Protein AF-A0A2H5V408-F1 (afdb_monomer)

Foldseek 3Di:
DVVVVVVVVVVVVLVVQLVVLVVVLVVVCVVVVPPDPVSVVVSVVVSVVSNVVSVVCVVVCVVPVPPD

Radius of gyration: 15.67 Å; Cα contacts (8 Å, |Δi|>4): 20; chains: 1; bounding box: 38×22×43 Å

Solvent-accessible surface area (backbone atoms only — not comparable to full-atom values): 3898 Å² total; per-residue (Å²): 113,73,66,59,55,53,51,50,51,53,52,52,53,48,51,52,64,58,46,44,50,61,54,52,44,54,52,48,33,59,73,69,68,57,80,52,69,64,62,54,48,54,48,49,51,50,36,51,52,52,44,50,52,52,50,52,37,45,75,70,33,70,74,68,54,78,82,119

Structure (mmCIF, N/CA/C/O backbone):
data_AF-A0A2H5V408-F1
#
_entry.id   AF-A0A2H5V408-F1
#
loop_
_atom_site.group_PDB
_atom_site.id
_atom_site.type_symbol
_atom_site.label_atom_id
_atom_site.label_alt_id
_atom_site.label_comp_id
_atom_site.label_asym_id
_atom_site.label_entity_id
_atom_site.label_seq_id
_atom_site.pdbx_PDB_ins_code
_atom_site.Cartn_x
_atom_site.Cartn_y
_atom_site.Cartn_z
_atom_site.occupancy
_atom_site.B_iso_or_equiv
_atom_site.auth_seq_id
_atom_site.auth_comp_id
_atom_site.auth_asym_id
_atom_site.auth_atom_id
_atom_site.pdbx_PDB_model_num
ATOM 1 N N . MET A 1 1 ? -21.743 10.103 19.605 1.00 59.72 1 MET A N 1
ATOM 2 C CA . MET A 1 1 ? -20.677 10.993 19.079 1.00 59.72 1 MET A CA 1
ATOM 3 C C . MET A 1 1 ? -19.270 10.406 19.278 1.00 59.72 1 MET A C 1
ATOM 5 O O . MET A 1 1 ? -18.589 10.186 18.286 1.00 59.72 1 MET A O 1
ATOM 9 N N . ALA A 1 2 ? -18.841 10.061 20.503 1.00 67.69 2 ALA A N 1
ATOM 10 C CA . ALA A 1 2 ? -17.464 9.602 20.784 1.00 67.69 2 ALA A CA 1
ATOM 11 C C . ALA A 1 2 ? -17.012 8.312 20.051 1.00 67.69 2 ALA A C 1
ATOM 13 O O . ALA A 1 2 ? -15.849 8.184 19.672 1.00 67.69 2 ALA A O 1
ATOM 14 N N . GLN A 1 3 ? -17.922 7.363 19.810 1.00 71.81 3 GLN A N 1
ATOM 15 C CA . GLN A 1 3 ? -17.606 6.100 19.128 1.00 71.81 3 GLN A CA 1
ATOM 16 C C . GLN A 1 3 ? -17.309 6.294 17.631 1.00 71.81 3 GLN A C 1
ATOM 18 O O . GLN A 1 3 ? -16.385 5.676 17.109 1.00 71.81 3 GLN A O 1
ATOM 23 N N . TYR A 1 4 ? -18.016 7.214 16.967 1.00 76.25 4 TYR A N 1
ATOM 24 C CA . TYR A 1 4 ? -17.775 7.562 15.563 1.00 76.25 4 TYR A CA 1
ATOM 25 C C . TYR A 1 4 ? -16.408 8.221 15.369 1.00 76.25 4 TYR A C 1
ATOM 27 O O . TYR A 1 4 ? -15.672 7.828 14.472 1.00 76.25 4 TYR A O 1
ATOM 35 N N . ALA A 1 5 ? -16.020 9.140 16.260 1.00 79.12 5 ALA A N 1
ATOM 36 C CA . ALA A 1 5 ? -14.695 9.763 16.225 1.00 79.12 5 ALA A CA 1
ATOM 37 C C . ALA A 1 5 ? -13.561 8.730 16.382 1.00 79.12 5 ALA A C 1
ATOM 39 O O . ALA A 1 5 ? -12.544 8.809 15.695 1.00 79.12 5 ALA A O 1
ATOM 40 N N . ARG A 1 6 ? -13.753 7.714 17.236 1.00 79.62 6 ARG A N 1
ATOM 41 C CA . ARG A 1 6 ? -12.775 6.632 17.434 1.00 79.62 6 ARG A CA 1
ATOM 42 C C . ARG A 1 6 ? -12.654 5.723 16.205 1.00 79.62 6 ARG A C 1
ATOM 44 O O . ARG A 1 6 ? -11.544 5.333 15.852 1.00 79.62 6 ARG A O 1
ATOM 51 N N . ILE A 1 7 ? -13.772 5.395 15.555 1.00 82.56 7 ILE A N 1
ATOM 52 C CA . ILE A 1 7 ? -13.782 4.606 14.312 1.00 82.56 7 ILE A CA 1
ATOM 53 C C . ILE A 1 7 ? -13.107 5.390 13.185 1.00 82.56 7 ILE A C 1
ATOM 55 O O . ILE A 1 7 ? -12.234 4.845 12.512 1.00 82.56 7 ILE A O 1
ATOM 59 N N . LEU A 1 8 ? -13.450 6.673 13.036 1.00 83.94 8 LEU A N 1
ATOM 60 C CA . LEU A 1 8 ? -12.860 7.553 12.031 1.00 83.94 8 LEU A CA 1
ATOM 61 C C . LEU A 1 8 ? -11.342 7.666 12.227 1.00 83.94 8 LEU A C 1
ATOM 63 O O . LEU A 1 8 ? -10.592 7.466 11.282 1.00 83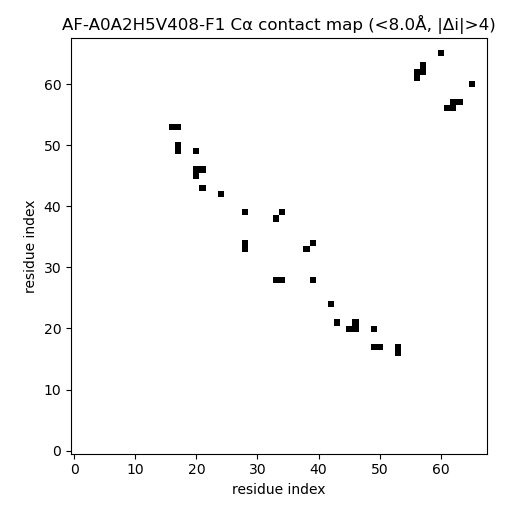.94 8 LEU A O 1
ATOM 67 N N . GLY A 1 9 ? -10.881 7.877 13.465 1.00 85.31 9 GLY A N 1
ATOM 68 C CA . GLY A 1 9 ? -9.453 7.930 13.781 1.00 85.31 9 GLY A CA 1
ATOM 69 C C . GLY A 1 9 ? -8.710 6.646 13.402 1.00 85.31 9 GLY A C 1
ATOM 70 O O . GLY A 1 9 ? -7.685 6.710 12.730 1.00 85.31 9 GLY A O 1
ATOM 71 N N . ARG A 1 10 ? -9.255 5.471 13.754 1.00 84.19 10 ARG A N 1
ATOM 72 C CA . ARG A 1 10 ? -8.654 4.173 13.388 1.00 84.19 10 ARG A CA 1
ATOM 73 C C . ARG A 1 10 ? -8.620 3.955 11.876 1.00 84.19 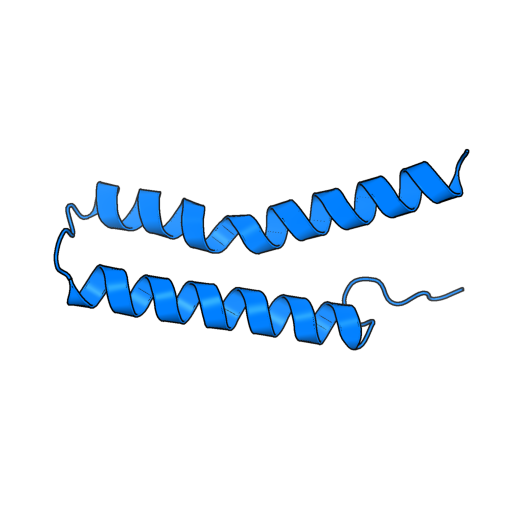10 ARG A C 1
ATOM 75 O O . ARG A 1 10 ? -7.614 3.469 11.365 1.00 84.19 10 ARG A O 1
ATOM 82 N N . ALA A 1 11 ? -9.690 4.326 11.173 1.00 85.88 11 ALA A N 1
ATOM 83 C CA . ALA A 1 11 ? -9.766 4.230 9.718 1.00 85.88 11 ALA A CA 1
ATOM 84 C C . ALA A 1 11 ? -8.732 5.141 9.040 1.00 85.88 11 ALA A C 1
ATOM 86 O O . ALA A 1 11 ? -8.022 4.691 8.143 1.00 85.88 11 ALA A O 1
ATOM 87 N N . THR A 1 12 ? -8.573 6.378 9.518 1.00 88.56 12 THR A N 1
ATOM 88 C CA . THR A 1 12 ? -7.553 7.308 9.015 1.00 88.56 12 THR A CA 1
ATOM 89 C C . THR A 1 12 ? -6.143 6.780 9.269 1.00 88.56 12 THR A C 1
ATOM 91 O O . THR A 1 12 ? -5.319 6.780 8.358 1.00 88.56 12 THR A O 1
ATOM 94 N N . THR A 1 13 ? -5.855 6.265 10.471 1.00 88.69 13 THR A N 1
ATOM 95 C CA . THR A 1 13 ? -4.552 5.648 10.768 1.00 88.69 13 THR A CA 1
ATOM 96 C C . THR A 1 13 ? -4.271 4.461 9.848 1.00 88.69 13 THR A C 1
ATOM 98 O O . THR A 1 13 ? -3.169 4.340 9.320 1.00 88.69 13 THR A O 1
ATOM 101 N N . LEU A 1 14 ? -5.270 3.609 9.609 1.00 88.69 14 LEU A N 1
ATOM 102 C CA . LEU A 1 14 ? -5.158 2.489 8.676 1.00 88.69 14 LEU A CA 1
ATOM 103 C C . LEU A 1 14 ? -4.863 2.940 7.250 1.00 88.69 14 LEU A C 1
ATOM 105 O O . LEU A 1 14 ? -3.947 2.413 6.623 1.00 88.69 14 LEU A O 1
ATOM 109 N N . ALA A 1 15 ? -5.610 3.927 6.759 1.00 88.69 15 ALA A N 1
ATOM 110 C CA . ALA A 1 15 ? -5.411 4.482 5.429 1.00 88.69 15 ALA A CA 1
ATOM 111 C C . ALA A 1 15 ? -3.989 5.035 5.264 1.00 88.69 15 ALA A C 1
ATOM 113 O O . ALA A 1 15 ? -3.345 4.769 4.253 1.00 88.69 15 ALA A O 1
ATOM 114 N N . LEU A 1 16 ? -3.462 5.725 6.282 1.00 90.06 16 LEU A N 1
ATOM 115 C CA . LEU A 1 16 ? -2.088 6.230 6.273 1.00 90.06 16 LEU A CA 1
ATOM 116 C C . LEU A 1 16 ? -1.053 5.095 6.232 1.00 90.06 16 LEU A C 1
ATOM 118 O O . LEU A 1 16 ? -0.123 5.157 5.433 1.00 90.06 16 LEU A O 1
ATOM 122 N N . ILE A 1 17 ? -1.226 4.036 7.032 1.00 90.25 17 ILE A N 1
ATOM 123 C CA . ILE A 1 17 ? -0.298 2.889 7.052 1.00 90.25 17 ILE A CA 1
ATOM 124 C 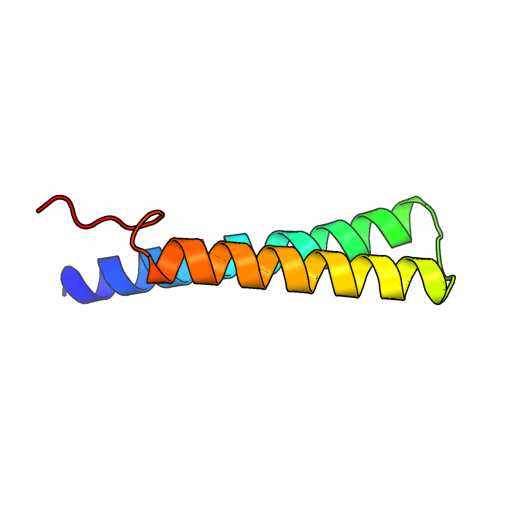C . ILE A 1 17 ? -0.283 2.150 5.703 1.00 90.25 17 ILE A C 1
ATOM 126 O O . ILE A 1 17 ? 0.780 1.727 5.244 1.00 90.25 17 ILE A O 1
ATOM 130 N N . LEU A 1 18 ? -1.446 1.998 5.066 1.00 90.38 18 LEU A N 1
ATOM 131 C CA . LEU A 1 18 ? -1.581 1.340 3.759 1.00 90.38 18 LEU A CA 1
ATOM 132 C C . LEU A 1 18 ? -1.076 2.216 2.599 1.00 90.38 18 LEU A C 1
ATOM 134 O O . LEU A 1 18 ? -0.649 1.702 1.568 1.00 90.38 18 LEU A O 1
ATOM 138 N N . ALA A 1 19 ? -1.104 3.541 2.758 1.00 90.62 19 ALA A N 1
ATOM 139 C CA . ALA A 1 19 ? -0.616 4.482 1.753 1.00 90.62 19 ALA A CA 1
ATOM 140 C C . ALA A 1 19 ? 0.914 4.661 1.769 1.00 90.62 19 ALA A C 1
ATOM 142 O O . ALA A 1 19 ? 1.478 5.150 0.790 1.00 90.62 19 ALA A O 1
ATOM 143 N N . LEU A 1 20 ? 1.606 4.254 2.840 1.00 90.44 20 LEU A N 1
ATOM 144 C CA . LEU A 1 20 ? 3.058 4.424 2.960 1.00 90.44 20 LEU A CA 1
ATOM 145 C C . LEU A 1 20 ? 3.857 3.727 1.840 1.00 90.44 20 LEU A C 1
ATOM 147 O O . LEU A 1 20 ? 4.643 4.414 1.184 1.00 90.44 20 LEU A O 1
ATOM 151 N N . PRO A 1 21 ? 3.678 2.420 1.553 1.00 91.00 21 PRO A N 1
ATOM 152 C CA . PRO A 1 21 ? 4.443 1.755 0.498 1.00 91.00 21 PRO A CA 1
ATOM 153 C C . PRO A 1 21 ? 4.275 2.366 -0.901 1.00 91.00 21 PRO A C 1
ATOM 155 O O . PRO A 1 21 ? 5.289 2.611 -1.552 1.00 91.00 21 PRO A O 1
ATOM 158 N N . PRO A 1 22 ? 3.065 2.660 -1.419 1.00 88.31 22 PRO A N 1
ATOM 159 C CA . PRO A 1 22 ? 2.960 3.242 -2.755 1.00 88.31 22 PRO A CA 1
ATOM 160 C C . PRO A 1 22 ? 3.609 4.632 -2.834 1.00 88.31 22 PRO A C 1
ATOM 162 O O . PRO A 1 22 ? 4.295 4.919 -3.813 1.00 88.31 22 PRO A O 1
ATOM 165 N N . ILE A 1 23 ? 3.481 5.462 -1.791 1.00 91.62 23 ILE A N 1
ATOM 166 C CA . ILE A 1 23 ? 4.110 6.792 -1.755 1.00 91.62 23 ILE A CA 1
ATOM 167 C C . ILE A 1 23 ? 5.638 6.673 -1.735 1.00 91.62 23 ILE A C 1
ATOM 169 O O . ILE A 1 23 ? 6.316 7.307 -2.545 1.00 91.62 23 ILE A O 1
ATOM 173 N N . LEU A 1 24 ? 6.188 5.844 -0.842 1.00 90.06 24 LEU A N 1
ATOM 174 C CA . LEU A 1 24 ? 7.636 5.645 -0.737 1.00 90.06 24 LEU A CA 1
ATOM 175 C C . LEU A 1 24 ? 8.223 5.052 -2.018 1.00 90.06 24 LEU A C 1
ATOM 177 O O . LEU A 1 24 ? 9.300 5.465 -2.435 1.00 90.06 24 LEU A O 1
ATOM 181 N N . GLY A 1 25 ? 7.493 4.157 -2.681 1.00 89.31 25 GLY A N 1
ATOM 182 C CA . GLY A 1 25 ? 7.889 3.615 -3.977 1.00 89.31 25 GLY A CA 1
ATOM 183 C C . GLY A 1 25 ? 8.029 4.653 -5.056 1.00 89.31 25 GLY A C 1
ATOM 184 O O . GLY A 1 25 ? 9.047 4.705 -5.736 1.00 89.31 25 GLY A O 1
ATOM 185 N N . LEU A 1 26 ? 7.010 5.501 -5.196 1.00 88.06 26 LEU A N 1
ATOM 186 C CA . LEU A 1 26 ? 7.031 6.578 -6.179 1.00 88.06 26 LEU A CA 1
ATOM 187 C C . LEU A 1 26 ? 8.196 7.538 -5.919 1.00 88.06 26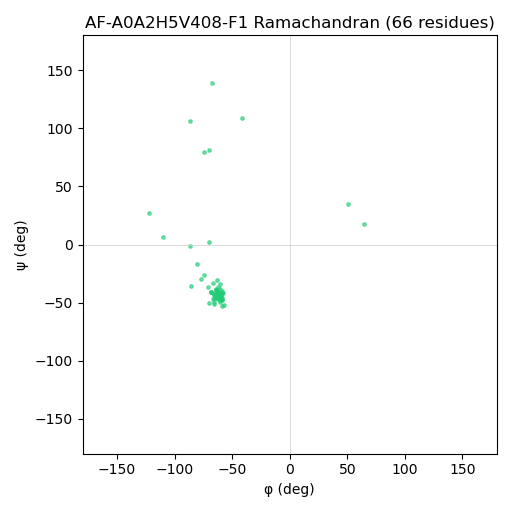 LEU A C 1
ATOM 189 O O . LEU A 1 26 ? 8.887 7.926 -6.859 1.00 88.06 26 LEU A O 1
ATOM 193 N N . LEU A 1 27 ? 8.451 7.887 -4.653 1.00 90.75 27 LEU A N 1
ATOM 194 C CA . LEU A 1 27 ? 9.584 8.735 -4.279 1.00 90.75 27 LEU A CA 1
ATOM 195 C C . LEU A 1 27 ? 10.932 8.058 -4.558 1.00 90.75 27 LEU A C 1
ATOM 197 O O . LEU A 1 27 ? 11.828 8.697 -5.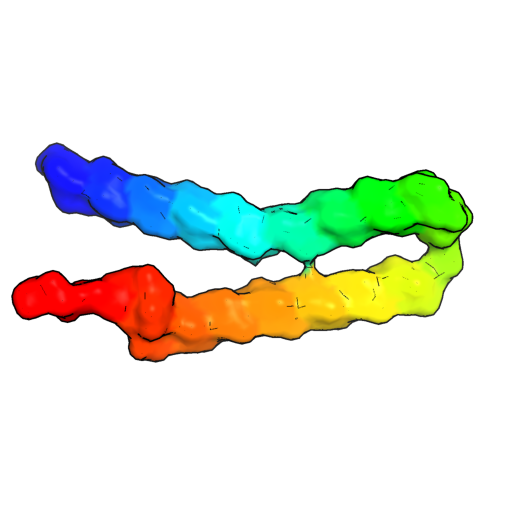110 1.00 90.75 27 LEU A O 1
ATOM 201 N N . TYR A 1 28 ? 11.066 6.773 -4.227 1.00 89.44 28 TYR A N 1
ATOM 202 C CA . TYR A 1 28 ? 12.291 6.003 -4.432 1.00 89.44 28 TYR A CA 1
ATOM 203 C C . TYR A 1 28 ? 12.611 5.816 -5.919 1.00 89.44 28 TYR A C 1
ATOM 205 O O . TYR A 1 28 ? 13.702 6.176 -6.363 1.00 89.44 28 TYR A O 1
ATOM 213 N N . LEU A 1 29 ? 11.641 5.337 -6.706 1.00 89.12 29 LEU A N 1
ATOM 214 C CA . LEU A 1 29 ? 11.783 5.145 -8.152 1.00 89.12 29 LEU A CA 1
ATOM 215 C C . LEU A 1 29 ? 12.114 6.465 -8.853 1.00 89.12 29 LEU A C 1
ATOM 217 O O . LEU A 1 29 ? 13.010 6.515 -9.696 1.00 89.12 29 LEU A O 1
ATOM 221 N N . ARG A 1 30 ? 11.459 7.562 -8.446 1.00 89.12 30 ARG A N 1
ATOM 222 C CA . ARG A 1 30 ? 11.778 8.907 -8.938 1.00 89.12 30 ARG A CA 1
ATOM 223 C C . ARG A 1 30 ? 13.205 9.323 -8.582 1.00 89.12 30 ARG A C 1
ATOM 225 O O . ARG A 1 30 ? 13.905 9.844 -9.446 1.00 89.12 30 ARG A O 1
ATOM 232 N N . SER A 1 31 ? 13.630 9.119 -7.334 1.00 91.56 31 SER A N 1
ATOM 233 C CA . SER A 1 31 ? 14.965 9.511 -6.865 1.00 91.56 31 SER A CA 1
ATOM 234 C C . SER A 1 31 ? 16.075 8.746 -7.584 1.00 91.56 31 SER A C 1
ATOM 236 O O . SER A 1 31 ? 17.095 9.333 -7.931 1.00 91.56 31 SER A O 1
ATOM 238 N N . MET A 1 32 ? 15.866 7.454 -7.834 1.00 89.81 32 MET A N 1
ATOM 239 C CA . MET A 1 32 ? 16.836 6.590 -8.510 1.00 89.81 32 MET A CA 1
ATOM 240 C C . MET A 1 32 ? 16.716 6.641 -10.042 1.00 89.81 32 MET A C 1
ATOM 242 O O . MET A 1 32 ? 17.489 5.984 -10.734 1.00 89.81 32 MET A O 1
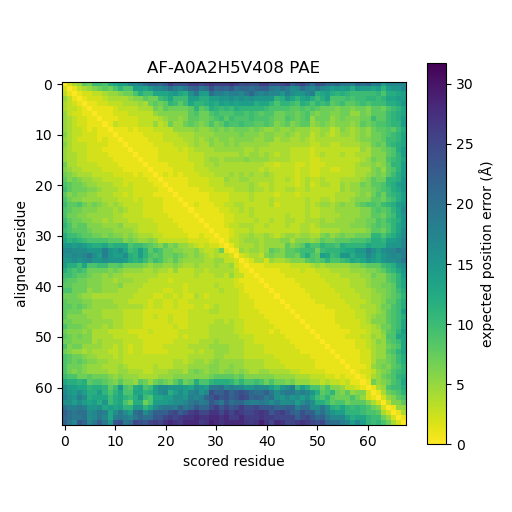ATOM 246 N N . ARG A 1 33 ? 15.756 7.414 -10.584 1.00 87.31 33 ARG A N 1
ATOM 247 C CA . ARG A 1 33 ? 15.412 7.460 -12.020 1.00 87.31 33 ARG A CA 1
ATOM 248 C C . ARG A 1 33 ? 15.175 6.064 -12.611 1.00 87.31 33 ARG A C 1
ATOM 250 O O . ARG A 1 33 ? 15.515 5.793 -13.761 1.00 87.31 33 ARG A O 1
ATOM 257 N N . MET A 1 34 ? 14.601 5.173 -11.808 1.00 82.56 34 MET A N 1
ATOM 258 C CA . MET A 1 34 ? 14.302 3.806 -12.214 1.00 82.56 34 MET A CA 1
ATOM 259 C C . MET A 1 34 ? 12.935 3.788 -12.885 1.00 82.56 34 MET A C 1
ATOM 261 O O . MET A 1 34 ? 11.902 3.920 -12.231 1.00 82.56 34 MET A O 1
ATOM 265 N N . TYR A 1 35 ? 12.950 3.638 -14.207 1.00 82.44 35 TYR A N 1
ATOM 266 C CA . TYR A 1 35 ? 11.750 3.517 -15.041 1.00 82.44 35 TYR A CA 1
ATOM 267 C C . TYR A 1 35 ? 11.584 2.107 -15.617 1.00 82.44 35 TYR A C 1
ATOM 269 O O . TYR A 1 35 ? 10.719 1.879 -16.462 1.00 82.44 35 TYR A O 1
ATOM 277 N N . GLY A 1 36 ? 12.432 1.168 -15.193 1.00 87.88 36 GLY A N 1
ATOM 278 C CA . GLY A 1 36 ? 12.367 -0.209 -15.644 1.00 87.88 36 GLY A CA 1
ATOM 279 C C . GLY A 1 36 ? 11.102 -0.902 -15.137 1.00 87.88 36 GLY A C 1
ATOM 280 O O . GLY A 1 36 ? 10.647 -0.714 -14.004 1.00 87.88 36 GLY A O 1
ATOM 281 N N . ALA A 1 37 ? 10.496 -1.699 -16.017 1.00 88.19 37 ALA A N 1
ATOM 282 C CA . ALA A 1 37 ? 9.258 -2.410 -15.716 1.00 88.19 37 ALA A CA 1
ATOM 283 C C . ALA A 1 37 ? 9.439 -3.432 -14.580 1.00 88.19 37 ALA A C 1
ATOM 285 O O . ALA A 1 37 ? 8.500 -3.680 -13.821 1.00 88.19 37 ALA A O 1
ATOM 286 N N . LEU A 1 38 ? 10.640 -4.003 -14.437 1.00 89.38 38 LEU A N 1
ATOM 287 C CA . LEU A 1 38 ? 10.947 -4.990 -13.406 1.00 89.38 38 LEU A CA 1
ATOM 288 C C . LEU A 1 38 ? 10.883 -4.367 -12.008 1.00 89.38 38 LEU A C 1
ATOM 290 O O . LEU A 1 38 ? 10.239 -4.911 -11.117 1.00 89.38 38 LEU A O 1
ATOM 294 N N . GLU A 1 39 ? 11.503 -3.207 -11.824 1.00 87.06 39 GLU A N 1
ATOM 295 C CA . GLU A 1 39 ? 11.600 -2.510 -10.543 1.00 87.06 39 GLU A CA 1
ATOM 296 C C . GLU A 1 39 ? 10.242 -1.993 -10.083 1.00 87.06 39 GLU A C 1
ATOM 298 O O . GLU A 1 39 ? 9.877 -2.146 -8.916 1.00 87.06 39 GLU A O 1
ATOM 303 N N . ILE A 1 40 ? 9.454 -1.467 -11.025 1.00 87.62 40 ILE A N 1
ATOM 304 C CA . ILE A 1 40 ? 8.063 -1.082 -10.777 1.00 87.62 40 ILE A CA 1
ATOM 305 C C . ILE A 1 40 ? 7.252 -2.311 -10.342 1.00 87.62 40 ILE A C 1
ATOM 307 O O . ILE A 1 40 ? 6.530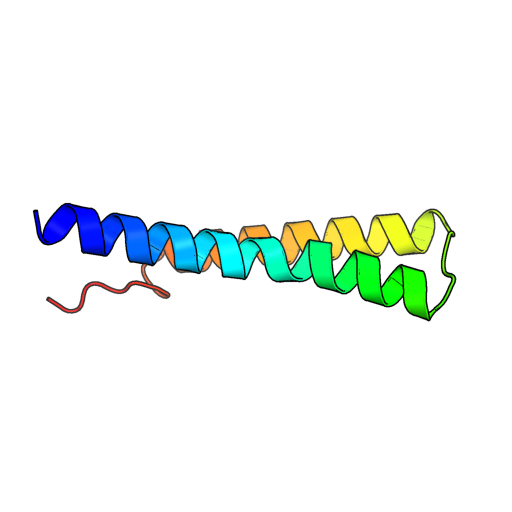 -2.249 -9.348 1.00 87.62 40 ILE A O 1
ATOM 311 N N . THR A 1 41 ? 7.400 -3.444 -11.036 1.00 91.50 41 THR A N 1
ATOM 312 C CA . THR A 1 41 ? 6.670 -4.682 -10.715 1.00 91.50 41 THR A CA 1
ATOM 313 C C . THR A 1 41 ? 7.055 -5.227 -9.340 1.00 91.50 41 THR A C 1
ATOM 315 O O . THR A 1 41 ? 6.175 -5.542 -8.537 1.00 91.50 41 THR A O 1
ATOM 318 N N . LEU A 1 42 ? 8.354 -5.288 -9.028 1.00 91.25 42 LEU A N 1
ATOM 319 C CA . LEU A 1 42 ? 8.851 -5.708 -7.715 1.00 91.25 42 LEU A CA 1
ATOM 320 C C . LEU A 1 42 ? 8.309 -4.807 -6.602 1.00 91.25 42 LEU A C 1
ATOM 322 O O . LEU A 1 42 ? 7.899 -5.305 -5.551 1.00 91.25 42 LEU A O 1
ATOM 326 N N . TRP A 1 43 ? 8.234 -3.496 -6.845 1.00 91.12 43 TRP A N 1
ATOM 327 C CA . TRP A 1 43 ? 7.668 -2.571 -5.873 1.00 91.12 43 TRP A CA 1
ATOM 328 C C . TRP A 1 43 ? 6.161 -2.757 -5.674 1.00 91.12 43 TRP A C 1
ATOM 330 O O . TRP A 1 43 ? 5.677 -2.734 -4.540 1.00 91.12 43 TRP A O 1
ATOM 340 N N . ILE A 1 44 ? 5.409 -2.981 -6.755 1.00 90.06 44 ILE A N 1
ATOM 341 C CA . ILE A 1 44 ? 3.974 -3.286 -6.673 1.00 90.06 44 ILE A CA 1
ATOM 342 C C . ILE A 1 44 ? 3.755 -4.546 -5.829 1.00 90.06 44 ILE A C 1
ATOM 344 O O . ILE A 1 44 ? 2.925 -4.529 -4.920 1.00 90.06 44 ILE A O 1
ATOM 348 N N . ILE A 1 45 ? 4.533 -5.607 -6.068 1.00 93.69 45 ILE A N 1
ATOM 349 C CA . ILE A 1 45 ? 4.459 -6.849 -5.285 1.00 93.69 45 ILE A CA 1
ATOM 350 C C . ILE A 1 45 ? 4.749 -6.572 -3.805 1.00 93.69 45 ILE A C 1
ATOM 352 O O . ILE A 1 45 ? 3.979 -6.993 -2.941 1.00 93.69 45 ILE A O 1
ATOM 356 N N . PHE A 1 46 ? 5.81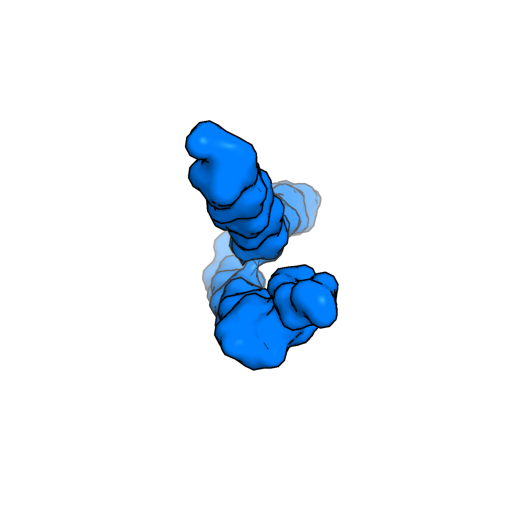0 -5.820 -3.501 1.00 92.56 46 PHE A N 1
ATOM 357 C CA . PHE A 1 46 ? 6.148 -5.448 -2.126 1.00 92.56 46 PHE A CA 1
ATOM 358 C C . PHE A 1 46 ? 5.023 -4.654 -1.440 1.00 92.56 46 PHE A C 1
ATOM 360 O O . PHE A 1 46 ? 4.644 -4.959 -0.308 1.00 92.56 46 PHE A O 1
ATOM 367 N N . SER A 1 47 ? 4.439 -3.680 -2.142 1.00 92.31 47 SER A N 1
ATOM 368 C CA . SER A 1 47 ? 3.315 -2.871 -1.656 1.00 92.31 47 SER A CA 1
ATOM 369 C C . SER A 1 47 ? 2.080 -3.728 -1.343 1.00 92.31 47 SER A C 1
ATOM 371 O O . SER A 1 47 ? 1.459 -3.581 -0.287 1.00 92.31 47 SER A O 1
ATOM 373 N N . LEU A 1 48 ? 1.757 -4.690 -2.215 1.00 93.06 48 LEU A N 1
ATOM 374 C CA . LEU A 1 48 ? 0.659 -5.635 -1.995 1.00 93.06 48 LEU A CA 1
ATOM 375 C C . LEU A 1 48 ? 0.916 -6.547 -0.789 1.00 93.06 48 LEU A C 1
ATOM 377 O O . LEU A 1 48 ? 0.008 -6.759 0.020 1.00 93.06 48 LEU A O 1
ATOM 381 N N . LEU A 1 49 ? 2.144 -7.053 -0.634 1.00 94.19 49 LEU A N 1
ATOM 382 C CA . LEU A 1 49 ? 2.529 -7.876 0.516 1.00 94.19 49 LEU A CA 1
ATOM 383 C C . LEU A 1 49 ? 2.416 -7.096 1.829 1.00 94.19 49 LEU A C 1
ATOM 385 O O . LEU A 1 49 ? 1.824 -7.600 2.784 1.00 94.19 49 LEU A O 1
ATOM 389 N N . TRP A 1 50 ? 2.912 -5.855 1.865 1.00 93.12 50 TRP A N 1
ATOM 390 C CA . TRP A 1 50 ? 2.765 -4.972 3.022 1.00 93.12 50 TRP A CA 1
ATOM 391 C C . TRP A 1 50 ? 1.295 -4.766 3.388 1.00 93.12 50 TRP A C 1
ATOM 393 O O . TRP A 1 50 ? 0.901 -5.005 4.530 1.00 93.12 50 TRP A O 1
ATOM 403 N N . ASN A 1 51 ? 0.468 -4.379 2.414 1.00 92.19 51 ASN A N 1
ATOM 404 C CA . ASN A 1 51 ? -0.950 -4.114 2.645 1.00 92.19 51 ASN A CA 1
ATOM 405 C C . ASN A 1 51 ? -1.683 -5.362 3.145 1.00 92.19 5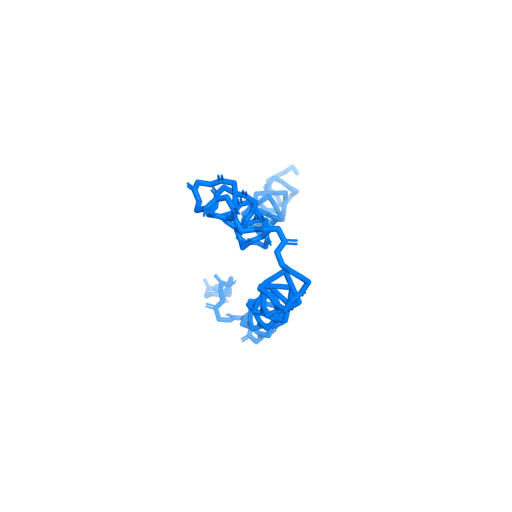1 ASN A C 1
ATOM 407 O O . ASN A 1 51 ? -2.469 -5.284 4.091 1.00 92.19 51 ASN A O 1
ATOM 411 N N . THR A 1 52 ? -1.369 -6.526 2.575 1.00 92.44 52 THR A N 1
ATOM 412 C CA . THR A 1 52 ? -1.918 -7.812 3.022 1.00 92.44 52 THR A CA 1
ATOM 413 C C . THR A 1 52 ? -1.515 -8.112 4.465 1.00 92.44 52 THR A C 1
ATOM 415 O O . THR A 1 52 ? -2.363 -8.475 5.280 1.00 92.44 52 THR A O 1
ATOM 418 N N . LEU A 1 53 ? -0.244 -7.910 4.823 1.00 91.62 53 LEU A N 1
ATOM 419 C CA . LEU A 1 53 ? 0.256 -8.140 6.179 1.00 91.62 53 LEU A CA 1
ATOM 420 C C . LEU A 1 53 ? -0.405 -7.201 7.196 1.00 91.62 53 LEU A C 1
ATOM 422 O O . LEU A 1 53 ? -0.854 -7.658 8.249 1.00 91.62 53 LEU A O 1
ATOM 426 N N . VAL A 1 54 ? -0.533 -5.913 6.870 1.00 89.06 54 VAL A N 1
ATOM 427 C CA . VAL A 1 54 ? -1.231 -4.930 7.711 1.00 89.06 54 VAL A CA 1
ATOM 428 C C . VAL A 1 54 ? -2.686 -5.342 7.917 1.00 89.06 54 VAL A C 1
ATOM 430 O O . VAL A 1 54 ? -3.139 -5.402 9.058 1.00 89.06 54 VAL A O 1
ATOM 433 N N . LEU A 1 55 ? -3.404 -5.709 6.852 1.00 88.25 55 LEU A N 1
ATOM 434 C CA . LEU A 1 55 ? -4.789 -6.179 6.953 1.00 88.25 55 LEU A CA 1
ATOM 435 C C . LEU A 1 55 ? -4.907 -7.433 7.825 1.00 88.25 55 LEU A C 1
ATOM 437 O O . LEU A 1 55 ? -5.773 -7.489 8.697 1.00 88.25 55 LEU A O 1
ATOM 441 N N . VAL A 1 56 ? -4.009 -8.408 7.669 1.00 88.81 56 VAL A N 1
ATOM 442 C CA . VAL A 1 56 ? -3.980 -9.609 8.518 1.00 88.81 56 VAL A CA 1
ATOM 443 C C . VAL A 1 56 ? -3.760 -9.242 9.986 1.00 88.81 56 VAL A C 1
ATOM 445 O O . VAL A 1 56 ? -4.440 -9.779 10.861 1.00 88.81 56 VAL A O 1
ATOM 448 N N . LEU A 1 57 ? -2.846 -8.315 10.285 1.00 86.88 57 LEU A N 1
ATOM 449 C CA . LEU A 1 57 ? -2.599 -7.856 11.654 1.00 86.88 57 LEU A CA 1
ATOM 450 C C . LEU A 1 57 ? -3.796 -7.091 12.243 1.00 86.88 57 LEU A C 1
ATOM 452 O O . LEU A 1 57 ? -4.056 -7.192 13.445 1.00 86.88 57 LEU A O 1
ATOM 456 N N . VAL A 1 58 ? -4.539 -6.357 11.415 1.00 84.75 58 VAL A N 1
ATOM 457 C CA . VAL A 1 58 ? -5.764 -5.645 11.810 1.00 84.75 58 VAL A CA 1
ATOM 458 C C . VAL A 1 58 ? -6.889 -6.625 12.108 1.00 84.75 58 VAL A C 1
ATOM 460 O O . VAL A 1 58 ? -7.477 -6.551 13.184 1.00 84.75 58 VAL A O 1
ATOM 463 N N . VAL A 1 59 ? -7.149 -7.571 11.200 1.00 82.50 59 VAL A N 1
ATOM 464 C CA . VAL A 1 59 ? -8.198 -8.595 11.346 1.00 82.50 59 VAL A CA 1
ATOM 465 C C . VAL A 1 59 ? -7.915 -9.502 12.540 1.00 82.50 59 VAL A C 1
ATOM 467 O O . VAL A 1 59 ? -8.818 -9.802 13.313 1.00 82.50 59 VAL A O 1
ATOM 470 N N . ARG A 1 60 ? -6.647 -9.873 12.766 1.00 82.12 60 ARG A N 1
ATOM 471 C CA . ARG A 1 60 ? -6.226 -10.621 13.965 1.00 82.12 60 ARG A CA 1
ATOM 472 C C . ARG A 1 60 ? -6.280 -9.789 15.252 1.00 82.12 60 ARG A C 1
ATOM 474 O O . ARG A 1 60 ? -5.859 -10.271 16.300 1.00 82.12 60 ARG A O 1
ATOM 481 N N . GLY A 1 61 ? -6.734 -8.537 15.181 1.00 70.12 61 GLY A N 1
ATOM 482 C CA . GLY A 1 61 ? -6.848 -7.647 16.326 1.00 70.12 61 GLY A CA 1
ATOM 483 C C . GLY A 1 61 ? -5.505 -7.297 16.960 1.00 70.12 61 GLY A C 1
ATOM 484 O O . GLY A 1 61 ? -5.495 -6.851 18.095 1.00 70.12 61 GLY A O 1
ATOM 485 N N . LYS A 1 62 ? -4.365 -7.483 16.280 1.00 68.12 62 LYS A N 1
ATOM 486 C CA . LYS A 1 62 ? -3.044 -7.144 16.840 1.00 68.12 62 LYS A CA 1
ATOM 487 C C . LYS A 1 62 ? -2.760 -5.641 16.809 1.00 68.12 62 LYS A C 1
ATOM 489 O O . LYS A 1 62 ? -2.069 -5.155 17.694 1.00 68.12 62 LYS A O 1
ATOM 494 N N . ILE A 1 63 ? -3.309 -4.908 15.835 1.00 60.84 63 ILE A N 1
ATOM 495 C CA . ILE A 1 63 ? -3.083 -3.453 15.699 1.00 60.84 63 ILE A CA 1
ATOM 496 C C . ILE A 1 63 ? -4.052 -2.629 16.556 1.00 60.84 63 ILE A C 1
ATOM 498 O O . ILE A 1 63 ? -3.667 -1.613 17.124 1.00 60.84 63 ILE A O 1
ATOM 502 N N . PHE A 1 64 ? -5.299 -3.079 16.701 1.00 63.47 64 PHE A N 1
ATOM 503 C CA . PHE A 1 64 ? -6.332 -2.363 17.461 1.00 63.47 64 PHE A CA 1
ATOM 504 C C . PHE A 1 64 ? -6.915 -3.199 18.596 1.00 63.47 64 PHE A C 1
ATOM 506 O O . PHE A 1 64 ? -8.075 -2.982 18.952 1.00 63.47 64 PHE A O 1
ATOM 513 N N . SER A 1 65 ? -6.127 -4.153 19.122 1.00 52.41 65 SER A N 1
ATOM 514 C CA . SER A 1 65 ? -6.522 -5.080 20.188 1.00 52.41 65 SER A CA 1
ATOM 515 C C . SER A 1 65 ? -7.310 -4.329 21.241 1.00 52.41 65 SER A C 1
ATOM 517 O O . SER A 1 65 ? -6.785 -3.462 21.941 1.00 52.41 65 SER A O 1
ATOM 519 N N . ASN A 1 66 ? -8.607 -4.615 21.269 1.00 52.44 66 ASN A N 1
ATOM 520 C CA . ASN A 1 66 ? -9.538 -4.036 22.207 1.00 52.44 66 ASN A CA 1
ATOM 521 C C . ASN A 1 66 ? -9.260 -4.729 23.543 1.00 52.44 66 ASN A C 1
ATOM 523 O O . ASN A 1 66 ? -9.940 -5.683 23.903 1.00 52.44 66 ASN A O 1
ATOM 527 N N . LYS A 1 67 ? -8.211 -4.292 24.245 1.00 45.81 67 LYS A N 1
ATOM 528 C CA . LYS A 1 67 ? -8.136 -4.463 25.693 1.00 45.81 67 LYS A CA 1
ATOM 529 C C . LYS A 1 67 ? -9.182 -3.511 26.273 1.00 45.81 67 LYS A C 1
ATOM 531 O O . LYS A 1 67 ? -8.880 -2.350 26.542 1.00 45.81 67 LYS A O 1
ATOM 536 N N . GLY A 1 68 ? -10.433 -3.972 26.253 1.00 45.69 68 GLY A N 1
ATOM 537 C CA . GLY A 1 68 ? -11.456 -3.499 27.178 1.00 45.69 68 GLY A CA 1
ATOM 538 C C . GLY A 1 68 ? -11.082 -3.920 28.587 1.00 45.69 68 GLY A C 1
ATOM 539 O O . GLY A 1 68 ? -10.444 -4.991 28.712 1.00 45.69 68 GLY A O 1
#

pLDDT: mean 83.73, std 11.65, range [45.69, 94.19]

Secondary structure (DSSP, 8-state):
-HHHHHHHHHHHHHHHHHHHHHHHHHHHHHHTT---HHHHHHHHHHHHHHHHHHHHHHHTTSSS----

Sequence (68 aa):
MAQYARILGRATTLALILALPPILGLLYLRSMRMYGALEITLWIIFSLLWNTLVLVLVVRGKIFSNKG

Mean predicted aligned error: 6.67 Å